Protein AF-A0A535CD14-F1 (afdb_monomer_lite)

Secondary structure (DSSP, 8-state):
-HHHHHHHHHHHHHHHHHHTTT-HHHHHHHHHHHHHHHHHHHHHH-HHHHHHHHHHHHHHHHHHTT--TT-----HHHHHHHHHHHHHHHHHHHHTT---SHHHHHHHHHHHHHHHHHHHHHHHTTS--HHHHIIIIIHIIIIIHHHHHHHHHHHHHHHHT-

Structure (mmCIF, N/CA/C/O backbone):
data_AF-A0A535CD14-F1
#
_entry.id   AF-A0A535CD14-F1
#
loop_
_atom_site.group_PDB
_atom_site.id
_atom_site.type_symbol
_atom_site.label_atom_id
_atom_site.label_alt_id
_atom_site.label_comp_id
_atom_site.label_asym_id
_atom_site.label_entity_id
_atom_site.label_seq_id
_atom_site.pdbx_PDB_ins_code
_atom_site.Cartn_x
_atom_site.Cartn_y
_atom_site.Cartn_z
_atom_site.occupancy
_atom_site.B_iso_or_equiv
_atom_site.auth_seq_id
_atom_site.auth_comp_id
_atom_site.auth_asym_id
_atom_site.auth_atom_id
_atom_site.pdbx_PDB_model_num
ATOM 1 N N . MET A 1 1 ? -12.399 -12.336 -5.038 1.00 74.44 1 MET A N 1
ATOM 2 C CA . MET A 1 1 ? -12.854 -11.120 -5.757 1.00 74.44 1 MET A CA 1
ATOM 3 C C . MET A 1 1 ? -12.168 -9.848 -5.268 1.00 74.44 1 MET A C 1
ATOM 5 O O . MET A 1 1 ? -11.615 -9.152 -6.104 1.00 74.44 1 MET A O 1
ATOM 9 N N . ALA A 1 2 ? -12.129 -9.561 -3.958 1.00 82.19 2 ALA A N 1
ATOM 10 C CA . ALA A 1 2 ? -11.510 -8.330 -3.435 1.00 82.19 2 ALA A CA 1
ATOM 11 C C . ALA A 1 2 ? -10.044 -8.118 -3.873 1.00 82.19 2 ALA A C 1
ATOM 13 O O . ALA A 1 2 ? -9.684 -7.017 -4.266 1.00 82.19 2 ALA A O 1
ATOM 14 N N . MET A 1 3 ? -9.234 -9.183 -3.896 1.00 90.62 3 MET A N 1
ATOM 15 C CA . MET A 1 3 ? -7.847 -9.149 -4.391 1.00 90.62 3 MET A CA 1
ATOM 16 C C . MET A 1 3 ? -7.736 -8.715 -5.862 1.00 90.62 3 MET A C 1
ATOM 18 O O . MET A 1 3 ? -6.882 -7.906 -6.201 1.00 90.62 3 MET A O 1
ATOM 22 N N . VAL A 1 4 ? -8.619 -9.220 -6.731 1.00 92.62 4 VAL A N 1
ATOM 23 C CA . VAL A 1 4 ? -8.616 -8.901 -8.170 1.00 92.62 4 VAL A CA 1
ATOM 24 C C . VAL A 1 4 ? -9.053 -7.458 -8.400 1.00 92.62 4 VAL A C 1
ATOM 26 O O . VAL A 1 4 ? -8.400 -6.733 -9.138 1.00 92.62 4 VAL A O 1
ATOM 29 N N . ILE A 1 5 ? -10.120 -7.022 -7.723 1.00 93.25 5 ILE A N 1
ATOM 30 C CA . ILE A 1 5 ? -10.591 -5.631 -7.785 1.00 93.25 5 ILE A CA 1
ATOM 31 C C . ILE A 1 5 ? -9.493 -4.682 -7.294 1.00 93.25 5 ILE A C 1
ATOM 33 O O . ILE A 1 5 ? -9.242 -3.660 -7.923 1.00 93.25 5 ILE A O 1
ATOM 37 N N . GLY A 1 6 ? -8.815 -5.045 -6.203 1.00 92.00 6 GLY A N 1
ATOM 38 C CA . GLY A 1 6 ? -7.702 -4.281 -5.656 1.00 92.00 6 GLY A CA 1
ATOM 39 C C . GLY A 1 6 ? -6.542 -4.135 -6.628 1.00 92.00 6 GLY A C 1
ATOM 40 O O . GLY A 1 6 ? -6.114 -3.016 -6.896 1.00 92.00 6 GLY A O 1
ATOM 41 N N . ALA A 1 7 ? -6.079 -5.251 -7.194 1.00 94.62 7 ALA A N 1
ATOM 42 C CA . ALA A 1 7 ? -5.004 -5.255 -8.179 1.00 94.62 7 ALA A CA 1
ATOM 43 C C . ALA A 1 7 ? -5.368 -4.437 -9.427 1.00 94.62 7 ALA A C 1
ATOM 45 O O . ALA A 1 7 ? -4.552 -3.645 -9.884 1.00 94.62 7 ALA A O 1
ATOM 46 N N . LEU A 1 8 ? -6.598 -4.566 -9.939 1.00 95.62 8 LEU A N 1
ATOM 47 C CA . LEU A 1 8 ? -7.069 -3.796 -11.095 1.00 95.62 8 LEU A CA 1
ATOM 48 C C . LEU A 1 8 ? -7.157 -2.297 -10.801 1.00 95.62 8 LEU A C 1
ATOM 50 O O . LEU A 1 8 ? -6.727 -1.494 -11.623 1.00 95.62 8 LEU A O 1
ATOM 54 N N . LEU A 1 9 ? -7.692 -1.910 -9.639 1.00 95.75 9 LEU A N 1
ATOM 55 C CA . LEU A 1 9 ? -7.800 -0.502 -9.254 1.00 95.75 9 LEU A CA 1
ATOM 56 C C . LEU A 1 9 ? -6.416 0.120 -9.053 1.00 95.75 9 LEU A C 1
ATOM 58 O O . LEU A 1 9 ? -6.151 1.205 -9.566 1.00 95.75 9 LEU A O 1
ATOM 62 N N . PHE A 1 10 ? -5.529 -0.585 -8.350 1.00 96.06 10 PHE A N 1
ATOM 63 C CA . PHE A 1 10 ? -4.140 -0.177 -8.190 1.00 96.06 10 PHE A CA 1
ATOM 64 C C . PHE A 1 10 ? -3.453 -0.022 -9.552 1.00 96.06 10 PHE A C 1
ATOM 66 O O . PHE A 1 10 ? -2.867 1.024 -9.819 1.00 96.06 10 PHE A O 1
ATOM 73 N N . ALA A 1 11 ? -3.580 -1.018 -10.433 1.00 95.00 11 ALA A N 1
ATOM 74 C CA . ALA A 1 11 ? -2.971 -0.999 -11.757 1.00 95.00 11 ALA A CA 1
ATOM 75 C C . ALA A 1 11 ? -3.496 0.154 -12.614 1.00 95.00 11 ALA A C 1
ATOM 77 O O . ALA A 1 11 ? -2.709 0.854 -13.238 1.00 95.00 11 ALA A O 1
ATOM 78 N N . ALA A 1 12 ? -4.809 0.395 -12.617 1.00 94.56 12 ALA A N 1
ATOM 79 C CA . ALA A 1 12 ? -5.415 1.484 -13.376 1.00 94.56 12 ALA A CA 1
ATOM 80 C C . ALA A 1 12 ? -4.903 2.854 -12.907 1.00 94.56 12 ALA A C 1
ATOM 82 O O . ALA A 1 12 ? -4.510 3.680 -13.728 1.00 94.56 12 ALA A O 1
ATOM 83 N N . LEU A 1 13 ? -4.860 3.081 -11.590 1.00 95.00 13 LEU A N 1
ATOM 84 C CA . LEU A 1 13 ? -4.357 4.331 -11.014 1.00 95.00 13 LEU A CA 1
ATOM 85 C C . LEU A 1 13 ? -2.864 4.518 -11.280 1.00 95.00 13 LEU A C 1
ATOM 87 O O . LEU A 1 13 ? -2.434 5.616 -11.619 1.00 95.00 13 LEU A O 1
ATOM 91 N N . PHE A 1 14 ? -2.081 3.448 -11.178 1.00 93.69 14 PHE A N 1
ATOM 92 C CA . PHE A 1 14 ? -0.652 3.507 -11.444 1.00 93.69 14 PHE A CA 1
ATOM 93 C C . PHE A 1 14 ? -0.365 3.704 -12.937 1.00 93.69 14 PHE A C 1
ATOM 95 O O . PHE A 1 14 ? 0.508 4.486 -13.297 1.00 93.69 14 PHE A O 1
ATOM 102 N N . PHE A 1 15 ? -1.127 3.068 -13.826 1.00 92.25 15 PHE A N 1
ATOM 103 C CA . PHE A 1 15 ? -0.996 3.220 -15.275 1.00 92.25 15 PHE A CA 1
ATOM 104 C C . PHE A 1 15 ? -1.201 4.671 -15.732 1.00 92.25 15 PHE A C 1
ATOM 106 O O . PHE A 1 15 ? -0.475 5.145 -16.609 1.00 92.25 15 PHE A O 1
ATOM 113 N N . LEU A 1 16 ? -2.121 5.405 -15.090 1.00 91.94 16 LEU A N 1
ATOM 114 C CA . LEU A 1 16 ? -2.320 6.836 -15.343 1.00 91.94 16 LEU A CA 1
ATOM 115 C C . LEU A 1 16 ? -1.036 7.654 -15.141 1.00 91.94 16 LEU A C 1
ATOM 117 O O . LEU A 1 16 ? -0.842 8.635 -15.856 1.00 91.94 16 LEU A O 1
ATOM 121 N N . SER A 1 17 ? -0.132 7.237 -14.247 1.00 90.50 17 SER A N 1
ATOM 122 C CA . SER A 1 17 ? 1.151 7.929 -14.062 1.00 90.50 17 SER A CA 1
ATOM 123 C C . SER A 1 17 ? 1.976 7.948 -15.347 1.00 90.50 17 SER A C 1
ATOM 125 O O . SER A 1 17 ? 2.473 9.002 -15.733 1.00 90.50 17 SER A O 1
ATOM 127 N N . GLY A 1 18 ? 2.016 6.832 -16.082 1.00 86.62 18 GLY A N 1
ATOM 128 C CA . GLY A 1 18 ? 2.703 6.743 -17.370 1.00 86.62 18 GLY A CA 1
ATOM 129 C C . GLY A 1 18 ? 2.077 7.639 -18.440 1.00 86.62 18 GLY A C 1
ATOM 130 O O . GLY A 1 18 ? 2.800 8.257 -19.218 1.00 86.62 18 GLY A O 1
ATOM 131 N N . ILE A 1 19 ? 0.745 7.778 -18.445 1.00 88.25 19 ILE A N 1
ATOM 132 C CA . ILE A 1 19 ? 0.035 8.700 -19.352 1.00 88.25 19 ILE A CA 1
ATOM 133 C C . ILE A 1 19 ? 0.389 10.157 -19.028 1.00 88.25 19 ILE A C 1
ATOM 135 O O . ILE A 1 19 ? 0.574 10.976 -19.927 1.00 88.25 19 ILE A O 1
ATOM 139 N N . PHE A 1 20 ? 0.505 10.487 -17.743 1.00 89.19 20 PHE A N 1
ATOM 140 C CA . PHE A 1 20 ? 0.789 11.837 -17.267 1.00 89.19 20 PHE A CA 1
ATOM 141 C C . PHE A 1 20 ? 2.278 12.195 -17.228 1.00 89.19 20 PHE A C 1
ATOM 143 O O . PHE A 1 20 ? 2.616 13.203 -16.617 1.00 89.19 20 PHE A O 1
ATOM 150 N N . GLY A 1 21 ? 3.171 11.436 -17.872 1.00 77.06 21 GLY A N 1
ATOM 151 C CA . GLY A 1 21 ? 4.627 11.594 -17.734 1.00 77.06 21 GLY A CA 1
ATOM 152 C C . GLY A 1 21 ? 5.184 13.015 -17.941 1.00 77.06 21 GLY A C 1
ATOM 153 O O . GLY A 1 21 ? 6.225 13.344 -17.382 1.00 77.06 21 GLY A O 1
ATOM 154 N N . SER A 1 22 ? 4.492 13.889 -18.683 1.00 82.81 22 SER A N 1
ATOM 155 C CA . SER A 1 22 ? 4.872 15.301 -18.872 1.00 82.81 22 SER A CA 1
ATOM 156 C C . SER A 1 22 ? 4.314 16.271 -17.817 1.00 82.81 22 SER A C 1
ATOM 158 O O . SER A 1 22 ? 4.801 17.394 -17.696 1.00 82.81 22 SER A O 1
ATOM 160 N N . ASN A 1 23 ? 3.305 15.867 -17.041 1.00 91.38 23 ASN A N 1
ATOM 161 C CA . ASN A 1 23 ? 2.671 16.671 -16.001 1.00 91.38 23 ASN A CA 1
ATOM 162 C C . ASN A 1 23 ? 2.996 16.099 -14.616 1.00 91.38 23 ASN A C 1
ATOM 164 O O . ASN A 1 23 ? 2.344 15.173 -14.134 1.00 91.38 23 ASN A O 1
ATOM 168 N N . TYR A 1 24 ? 3.985 16.701 -13.955 1.00 85.88 24 TYR A N 1
ATOM 169 C CA . TYR A 1 24 ? 4.493 16.237 -12.663 1.00 85.88 24 TYR A CA 1
ATOM 170 C C . TYR A 1 24 ? 3.404 16.086 -11.587 1.00 85.88 24 TYR A C 1
ATOM 172 O O . TYR A 1 24 ? 3.401 15.104 -10.844 1.00 85.88 24 TYR A O 1
ATOM 180 N N . ILE A 1 25 ? 2.447 17.018 -11.515 1.00 88.31 25 ILE A N 1
ATOM 181 C CA . ILE A 1 25 ? 1.381 16.981 -10.502 1.00 88.31 25 ILE A CA 1
ATOM 182 C C . ILE A 1 25 ? 0.444 15.799 -10.762 1.00 88.31 25 ILE A C 1
ATOM 184 O O . ILE A 1 25 ? 0.149 15.031 -9.846 1.00 88.31 25 ILE A O 1
ATOM 188 N N . ALA A 1 26 ? -0.009 15.620 -12.003 1.00 89.25 26 ALA A N 1
ATOM 189 C CA . ALA A 1 26 ? -0.904 14.519 -12.351 1.00 89.25 26 ALA A CA 1
ATOM 190 C C . ALA A 1 26 ? -0.204 13.154 -12.212 1.00 89.25 26 ALA A C 1
ATOM 192 O O . ALA A 1 26 ? -0.779 12.221 -11.644 1.00 89.25 26 ALA A O 1
ATOM 193 N N . HIS A 1 27 ? 1.064 13.066 -12.628 1.00 88.62 27 HIS A N 1
ATOM 194 C CA . HIS A 1 27 ? 1.909 11.886 -12.450 1.00 88.62 27 HIS A CA 1
ATOM 195 C C . HIS A 1 27 ? 2.015 11.497 -10.970 1.00 88.62 27 HIS A C 1
ATOM 197 O O . HIS A 1 27 ? 1.615 10.400 -10.579 1.00 88.62 27 HIS A O 1
ATOM 203 N N . THR A 1 28 ? 2.475 12.411 -10.116 1.00 88.75 28 THR A N 1
ATOM 204 C CA . THR A 1 28 ? 2.676 12.124 -8.687 1.00 88.75 28 THR A CA 1
ATOM 205 C C . THR A 1 28 ? 1.372 11.817 -7.953 1.00 88.75 28 THR A C 1
ATOM 207 O O . THR A 1 28 ? 1.328 10.895 -7.137 1.00 88.75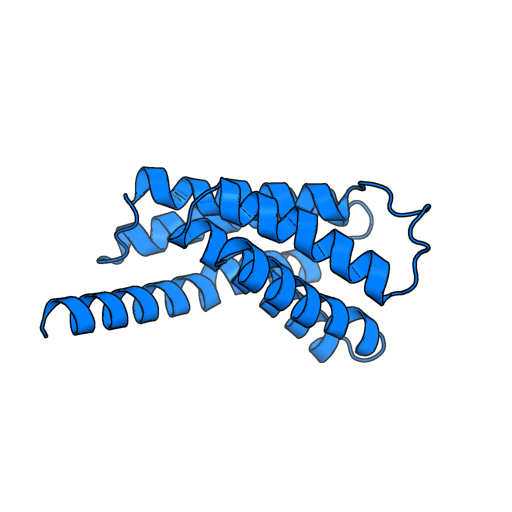 28 THR A O 1
ATOM 210 N N . THR A 1 29 ? 0.287 12.521 -8.286 1.00 90.69 29 THR A N 1
ATOM 211 C CA . THR A 1 29 ? -1.039 12.290 -7.691 1.00 90.69 29 THR A CA 1
ATOM 212 C C . THR A 1 29 ? -1.574 10.900 -8.029 1.00 90.69 29 THR A C 1
ATOM 214 O O . THR A 1 29 ? -2.116 10.222 -7.158 1.00 90.69 29 THR A O 1
ATOM 217 N N . SER A 1 30 ? -1.400 10.440 -9.270 1.00 92.12 30 SER A N 1
ATOM 218 C CA . SER A 1 30 ? -1.855 9.108 -9.687 1.00 92.12 30 SER A CA 1
ATOM 219 C C . SER A 1 30 ? -1.112 7.972 -8.967 1.00 92.12 30 SER A C 1
ATOM 221 O O . SER A 1 30 ? -1.750 7.033 -8.487 1.00 92.12 30 SER A O 1
ATOM 223 N N . ILE A 1 31 ? 0.205 8.108 -8.759 1.00 91.69 31 ILE A N 1
ATOM 224 C CA . ILE A 1 31 ? 0.995 7.160 -7.955 1.00 91.69 31 ILE A CA 1
ATOM 225 C C . ILE A 1 31 ? 0.541 7.188 -6.495 1.00 91.69 31 ILE A C 1
ATOM 227 O O . ILE A 1 31 ? 0.308 6.135 -5.909 1.00 91.69 31 ILE A O 1
ATOM 231 N N . ALA A 1 32 ? 0.345 8.372 -5.908 1.00 92.12 32 ALA A N 1
ATOM 232 C CA . ALA A 1 32 ? -0.142 8.495 -4.534 1.00 92.12 32 ALA A CA 1
ATOM 233 C C . ALA A 1 32 ? -1.521 7.830 -4.344 1.00 92.12 32 ALA A C 1
ATOM 235 O O . ALA A 1 32 ? -1.751 7.170 -3.327 1.00 92.12 32 ALA A O 1
ATOM 236 N N . LEU A 1 33 ? -2.414 7.950 -5.337 1.00 93.81 33 LEU A N 1
ATOM 237 C CA . LEU A 1 33 ? -3.721 7.283 -5.375 1.00 93.81 33 LEU A CA 1
ATOM 238 C C . LEU A 1 33 ? -3.604 5.751 -5.501 1.00 93.81 33 LEU A C 1
ATOM 240 O O . LEU A 1 33 ? -4.355 5.005 -4.861 1.00 93.81 33 LEU A O 1
ATOM 244 N N . ALA A 1 34 ? -2.643 5.259 -6.282 1.00 95.06 34 ALA A N 1
ATOM 245 C CA . ALA A 1 34 ? -2.337 3.832 -6.333 1.00 95.06 34 ALA A CA 1
ATOM 246 C C . ALA A 1 34 ? -1.810 3.340 -4.971 1.00 95.06 34 ALA A C 1
ATOM 248 O O . ALA A 1 34 ? -2.355 2.392 -4.403 1.00 95.06 34 ALA A O 1
ATOM 249 N N . CYS A 1 35 ? -0.833 4.039 -4.383 1.00 94.31 35 CYS A N 1
ATOM 250 C CA . CYS A 1 35 ? -0.279 3.723 -3.066 1.00 94.31 35 CYS A CA 1
ATOM 251 C C . CYS A 1 35 ? -1.364 3.653 -1.989 1.00 94.31 35 CYS A C 1
ATOM 253 O O . CYS A 1 35 ? -1.425 2.678 -1.247 1.00 94.31 35 CYS A O 1
ATOM 255 N N . ILE A 1 36 ? -2.265 4.637 -1.904 1.00 95.88 36 ILE A N 1
ATOM 256 C CA . ILE A 1 36 ? -3.327 4.590 -0.889 1.00 95.88 36 ILE A CA 1
ATOM 257 C C . ILE A 1 36 ? -4.255 3.387 -1.081 1.00 95.88 36 ILE A C 1
ATOM 259 O O . ILE A 1 36 ? -4.648 2.767 -0.095 1.00 95.88 36 ILE A O 1
ATOM 263 N N . THR A 1 37 ? -4.565 3.014 -2.323 1.00 94.81 37 THR A N 1
ATOM 264 C CA . THR A 1 37 ? -5.387 1.831 -2.615 1.00 94.81 37 THR A CA 1
ATOM 265 C C . THR A 1 37 ? -4.729 0.568 -2.064 1.00 94.81 37 THR A C 1
ATOM 267 O O . THR A 1 37 ? -5.361 -0.204 -1.342 1.00 94.81 37 THR A O 1
ATOM 270 N N . LEU A 1 38 ? -3.436 0.398 -2.340 1.00 95.75 38 LEU A N 1
ATOM 271 C CA . LEU A 1 38 ? -2.618 -0.699 -1.829 1.00 95.75 38 LEU A CA 1
ATOM 272 C C . LEU A 1 38 ? -2.611 -0.746 -0.292 1.00 95.75 38 LEU A C 1
ATOM 274 O O . LEU A 1 38 ? -2.887 -1.792 0.298 1.00 95.75 38 LEU A O 1
ATOM 278 N N . LEU A 1 39 ? -2.322 0.384 0.359 1.00 96.50 39 LEU A N 1
ATOM 279 C CA . LEU A 1 39 ? -2.221 0.474 1.819 1.00 96.50 39 LEU A CA 1
ATOM 280 C C . LEU A 1 39 ? -3.571 0.238 2.497 1.00 96.50 39 LEU A C 1
ATOM 282 O O . LEU A 1 39 ? -3.656 -0.485 3.489 1.00 96.50 39 LEU A O 1
ATOM 286 N N . PHE A 1 40 ? -4.643 0.813 1.956 1.00 96.38 40 PHE A N 1
ATOM 287 C CA . PHE A 1 40 ? -5.990 0.644 2.488 1.00 96.38 40 PHE A CA 1
ATOM 288 C C . PHE A 1 40 ? -6.459 -0.811 2.380 1.00 96.38 40 PHE A C 1
ATOM 290 O O . PHE A 1 40 ? -6.958 -1.379 3.349 1.00 96.38 40 PHE A O 1
ATOM 297 N N . LEU A 1 41 ? -6.253 -1.456 1.231 1.00 95.50 41 LEU A N 1
ATOM 298 C CA . LEU A 1 41 ? -6.639 -2.857 1.061 1.00 95.50 41 LEU A CA 1
ATOM 299 C C . LEU A 1 41 ? -5.791 -3.792 1.918 1.00 95.50 41 LEU A C 1
ATOM 301 O O . LEU A 1 41 ? -6.341 -4.707 2.527 1.00 95.50 41 LEU A O 1
ATOM 305 N N . GLY A 1 42 ? -4.484 -3.540 2.020 1.00 95.56 42 GLY A N 1
ATOM 306 C CA . GLY A 1 42 ? -3.616 -4.265 2.942 1.00 95.56 42 GLY A CA 1
ATOM 307 C C . GLY A 1 42 ? -4.113 -4.141 4.380 1.00 95.56 42 GLY A C 1
ATOM 308 O O . GLY A 1 42 ? -4.368 -5.146 5.037 1.00 95.56 42 GLY A O 1
ATOM 309 N N . THR A 1 43 ? -4.316 -2.915 4.865 1.00 96.19 43 THR A N 1
ATOM 310 C CA . THR A 1 43 ? -4.758 -2.661 6.247 1.00 96.19 43 THR A CA 1
ATOM 311 C C . THR A 1 43 ? -6.123 -3.279 6.555 1.00 96.19 43 THR A C 1
ATOM 313 O O . THR A 1 43 ? -6.274 -3.896 7.603 1.00 96.19 43 THR A O 1
ATOM 316 N N . VAL A 1 44 ? -7.105 -3.177 5.658 1.00 95.12 44 VAL A N 1
ATOM 317 C CA . VAL A 1 44 ? -8.481 -3.636 5.927 1.00 95.12 44 VAL A CA 1
ATOM 318 C C . VAL A 1 44 ? -8.688 -5.129 5.664 1.00 95.12 44 VAL A C 1
ATOM 320 O O . VAL A 1 44 ? -9.496 -5.756 6.349 1.00 95.12 44 VAL A O 1
ATOM 323 N N . LEU A 1 45 ? -7.997 -5.708 4.680 1.00 94.56 45 LEU A N 1
ATOM 324 C CA . LEU A 1 45 ? -8.229 -7.089 4.230 1.00 94.56 45 LEU A CA 1
ATOM 325 C C . LEU A 1 45 ? -7.066 -8.040 4.545 1.00 94.56 45 LEU A C 1
ATOM 327 O O . LEU A 1 45 ? -7.208 -9.252 4.389 1.00 94.56 45 LEU A O 1
ATOM 331 N N . GLY A 1 46 ? -5.939 -7.511 5.018 1.00 95.19 46 GLY A N 1
ATOM 332 C CA . GLY A 1 46 ? -4.820 -8.271 5.558 1.00 95.19 46 GLY A CA 1
ATOM 333 C C . GLY A 1 46 ? -3.554 -8.241 4.693 1.00 95.19 46 GLY A C 1
ATOM 334 O O . GLY A 1 46 ? -3.568 -7.812 3.533 1.00 95.19 46 GLY A O 1
ATOM 335 N N . PRO A 1 47 ? -2.436 -8.747 5.245 1.00 96.56 47 PRO A N 1
ATOM 336 C CA . PRO A 1 47 ? -1.105 -8.617 4.648 1.00 96.56 47 PRO A CA 1
ATOM 337 C C . PRO A 1 47 ? -0.999 -9.292 3.276 1.00 96.56 47 PRO A C 1
ATOM 339 O O . PRO A 1 47 ? -0.418 -8.732 2.351 1.00 96.56 47 PRO A O 1
ATOM 342 N N . TRP A 1 48 ? -1.633 -10.453 3.096 1.00 95.94 48 TRP A N 1
ATOM 343 C CA . TRP A 1 48 ? -1.630 -11.173 1.820 1.00 95.94 48 TRP A CA 1
ATOM 344 C C . TRP A 1 48 ? -2.392 -10.442 0.714 1.00 95.94 48 TRP A C 1
ATOM 346 O O . TRP A 1 48 ? -2.004 -10.519 -0.449 1.00 95.94 48 TRP A O 1
ATOM 356 N N . VAL A 1 49 ? -3.452 -9.706 1.064 1.00 96.19 49 VAL A N 1
ATOM 357 C CA . VAL A 1 49 ? -4.198 -8.895 0.093 1.00 96.19 49 VAL A CA 1
ATOM 358 C C . VAL A 1 49 ? -3.361 -7.699 -0.345 1.00 96.19 49 VAL A C 1
ATOM 360 O O . VAL A 1 49 ? -3.308 -7.411 -1.539 1.00 96.19 49 VAL A O 1
ATOM 363 N N . GLY A 1 50 ? -2.667 -7.047 0.592 1.00 96.00 50 GLY A N 1
ATOM 364 C CA . GLY A 1 50 ? -1.716 -5.982 0.278 1.00 96.00 50 GLY A CA 1
ATOM 365 C C . GLY A 1 50 ? -0.585 -6.472 -0.629 1.00 96.00 50 GLY A C 1
ATOM 366 O O . GLY A 1 50 ? -0.346 -5.881 -1.678 1.00 96.00 50 GLY A O 1
ATOM 367 N N . LEU A 1 51 ? 0.041 -7.602 -0.286 1.00 95.94 51 LEU A N 1
ATOM 368 C CA . LEU A 1 51 ? 1.092 -8.227 -1.097 1.00 95.94 51 LEU A CA 1
ATOM 369 C C . LEU A 1 51 ? 0.605 -8.533 -2.516 1.00 95.94 51 LEU A C 1
ATOM 371 O O . LEU A 1 51 ? 1.228 -8.110 -3.487 1.00 95.94 51 LEU A O 1
ATOM 375 N N . PHE A 1 52 ? -0.528 -9.230 -2.637 1.00 96.00 52 PHE A N 1
ATOM 376 C CA . PHE A 1 52 ? -1.101 -9.592 -3.932 1.00 96.00 52 PHE A CA 1
ATOM 377 C C . PHE A 1 52 ? -1.420 -8.355 -4.773 1.00 96.00 52 PHE A C 1
ATOM 379 O O . PHE A 1 52 ? -1.110 -8.325 -5.959 1.00 96.00 52 PHE A O 1
ATOM 386 N N . THR A 1 53 ? -2.012 -7.328 -4.158 1.00 96.00 53 THR A N 1
ATOM 387 C CA . THR A 1 53 ? -2.371 -6.079 -4.843 1.00 96.00 53 THR A CA 1
ATOM 388 C C . THR A 1 53 ? -1.135 -5.385 -5.410 1.00 96.00 53 THR A C 1
ATOM 390 O O . THR A 1 53 ? -1.174 -4.946 -6.555 1.00 96.00 53 THR A O 1
ATOM 393 N N . GLY A 1 54 ? -0.035 -5.336 -4.650 1.00 92.94 54 GLY A N 1
ATOM 394 C CA . GLY A 1 54 ? 1.222 -4.735 -5.101 1.00 92.94 54 GLY A CA 1
ATOM 395 C C . GLY A 1 54 ? 1.878 -5.521 -6.235 1.00 92.94 54 GLY A C 1
ATOM 396 O O . GLY A 1 54 ? 2.200 -4.943 -7.268 1.00 92.94 54 GLY A O 1
ATOM 397 N N . VAL A 1 55 ? 2.012 -6.843 -6.079 1.00 93.81 55 VAL A N 1
ATOM 398 C CA . VAL A 1 55 ? 2.617 -7.707 -7.107 1.00 93.81 55 VAL A CA 1
ATOM 399 C C . VAL A 1 55 ? 1.780 -7.697 -8.380 1.00 93.81 55 VAL A C 1
ATOM 401 O O . VAL A 1 55 ? 2.235 -7.265 -9.433 1.00 93.81 55 VAL A O 1
ATOM 404 N N . VAL A 1 56 ? 0.539 -8.173 -8.293 1.00 93.81 56 VAL A N 1
ATOM 405 C CA . VAL A 1 56 ? -0.302 -8.394 -9.474 1.00 93.81 56 VAL A CA 1
ATOM 406 C C . VAL A 1 56 ? -0.678 -7.071 -10.121 1.00 93.81 56 VAL A C 1
ATOM 408 O O . VAL A 1 56 ? -0.729 -6.985 -11.343 1.00 93.81 56 VAL A O 1
ATOM 411 N N . GLY A 1 57 ? -0.884 -6.027 -9.320 1.00 93.75 57 GLY A N 1
ATOM 412 C CA . GLY A 1 57 ? -1.160 -4.694 -9.826 1.00 93.75 57 GLY A CA 1
ATOM 413 C C . GLY A 1 57 ? -0.039 -4.153 -10.718 1.00 93.75 57 GLY A C 1
ATOM 414 O O . GLY A 1 57 ? -0.319 -3.693 -11.821 1.00 93.75 57 GLY A O 1
ATOM 415 N N . ILE A 1 58 ? 1.224 -4.264 -10.299 1.00 91.81 58 ILE A N 1
ATOM 416 C CA . ILE A 1 58 ? 2.360 -3.830 -11.128 1.00 91.81 58 ILE A CA 1
ATOM 417 C C . ILE A 1 58 ? 2.553 -4.722 -12.355 1.00 91.81 58 ILE A C 1
ATOM 419 O O . ILE A 1 58 ? 2.774 -4.198 -13.445 1.00 91.81 58 ILE A O 1
ATOM 423 N N . LEU A 1 59 ? 2.387 -6.042 -12.230 1.00 90.62 59 LEU A N 1
ATOM 424 C CA . LEU A 1 59 ? 2.467 -6.938 -13.390 1.00 90.62 59 LEU A CA 1
ATOM 425 C C . LEU A 1 59 ? 1.429 -6.562 -14.464 1.00 90.62 59 LEU A C 1
ATOM 427 O O . LEU A 1 59 ? 1.744 -6.543 -15.652 1.00 90.62 59 LEU A O 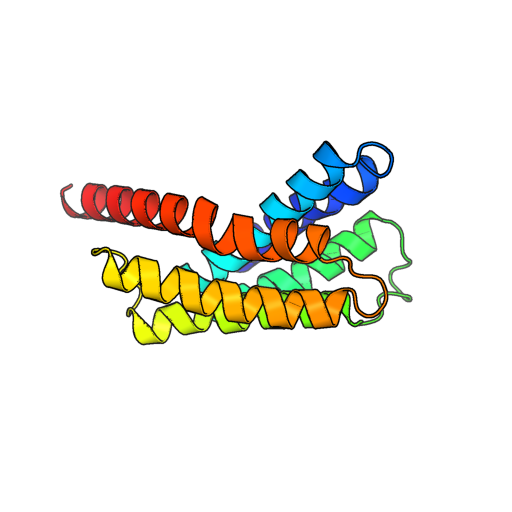1
ATOM 431 N N . ILE A 1 60 ? 0.206 -6.197 -14.054 1.00 91.88 60 ILE A N 1
ATOM 432 C CA . ILE A 1 60 ? -0.830 -5.695 -14.971 1.00 91.88 60 ILE A CA 1
ATOM 433 C C . ILE A 1 60 ? -0.378 -4.392 -15.644 1.00 91.88 60 ILE A C 1
ATOM 435 O O . ILE A 1 60 ? -0.565 -4.243 -16.849 1.00 91.88 60 ILE A O 1
ATOM 439 N N . VAL A 1 61 ? 0.233 -3.459 -14.905 1.00 89.75 61 VAL A N 1
ATOM 440 C CA . VAL A 1 61 ? 0.779 -2.216 -15.485 1.00 89.75 61 VAL A CA 1
ATOM 441 C C . VAL A 1 61 ? 1.831 -2.524 -16.549 1.00 89.75 61 VAL A C 1
ATOM 443 O O . VAL A 1 61 ? 1.763 -1.939 -17.629 1.00 89.75 61 VAL A O 1
ATOM 446 N N . GLY A 1 62 ? 2.759 -3.448 -16.280 1.00 85.69 62 GLY A N 1
ATOM 447 C CA . GLY A 1 62 ? 3.793 -3.849 -17.240 1.00 85.69 62 GLY A CA 1
ATOM 448 C C . GLY A 1 62 ? 3.196 -4.350 -18.557 1.00 85.69 62 GLY A C 1
ATOM 449 O O . GLY A 1 62 ? 3.593 -3.896 -19.630 1.00 85.69 62 GLY A O 1
ATOM 450 N N . ILE A 1 63 ? 2.154 -5.186 -18.467 1.00 85.62 63 ILE A N 1
ATOM 451 C CA . ILE A 1 63 ? 1.397 -5.670 -19.631 1.00 85.62 63 ILE A CA 1
ATOM 452 C C . ILE A 1 63 ? 0.730 -4.503 -20.380 1.00 85.62 63 ILE A C 1
ATOM 454 O O . ILE A 1 63 ? 0.819 -4.423 -21.604 1.00 85.62 63 ILE A O 1
ATOM 458 N N . LEU A 1 64 ? 0.075 -3.579 -19.667 1.00 85.62 64 LEU A N 1
ATOM 459 C CA . LEU A 1 64 ? -0.627 -2.437 -20.273 1.00 85.62 64 LEU A CA 1
ATOM 460 C C . LEU A 1 64 ? 0.318 -1.434 -20.946 1.00 85.62 64 LEU A C 1
ATOM 462 O O . LEU A 1 64 ? -0.060 -0.796 -21.926 1.00 85.62 64 LEU A O 1
ATOM 466 N N . GLN A 1 65 ? 1.541 -1.289 -20.439 1.00 82.75 65 GLN A N 1
ATOM 467 C CA . GLN A 1 65 ? 2.566 -0.409 -21.007 1.00 82.75 65 GLN A CA 1
ATOM 468 C C . GLN A 1 65 ? 3.332 -1.051 -22.171 1.00 82.75 65 GLN A C 1
ATOM 470 O O . GLN A 1 65 ? 4.293 -0.467 -22.668 1.00 82.75 65 GLN A O 1
ATOM 475 N N . ASN A 1 66 ? 2.886 -2.224 -22.635 1.00 70.38 66 ASN A N 1
ATOM 476 C CA . ASN A 1 66 ? 3.480 -2.975 -23.738 1.00 70.38 66 ASN A CA 1
ATOM 477 C C . ASN A 1 66 ? 4.965 -3.310 -23.507 1.00 70.38 66 ASN A C 1
ATOM 479 O O . ASN A 1 66 ? 5.731 -3.468 -24.458 1.00 70.38 66 ASN A O 1
ATOM 483 N N . GLN A 1 67 ? 5.372 -3.431 -22.238 1.00 60.22 67 GLN A N 1
ATOM 484 C CA . GLN A 1 67 ? 6.595 -4.149 -21.904 1.00 60.22 67 GLN A CA 1
ATOM 485 C C . GLN A 1 67 ? 6.268 -5.618 -22.170 1.00 60.22 67 GLN A C 1
ATOM 487 O O . GLN A 1 67 ? 5.295 -6.136 -21.623 1.00 60.22 67 GLN A O 1
ATOM 492 N N . GLY A 1 68 ? 6.950 -6.241 -23.134 1.00 51.53 68 GLY A N 1
ATOM 493 C CA . GLY A 1 68 ? 6.543 -7.536 -23.682 1.00 51.53 68 GLY A CA 1
ATOM 494 C C . GLY A 1 68 ? 6.236 -8.569 -22.591 1.00 51.53 68 GLY A C 1
ATOM 495 O O . GLY A 1 68 ? 6.895 -8.602 -21.560 1.00 51.53 68 GLY A O 1
ATOM 496 N N . ILE A 1 69 ? 5.256 -9.451 -22.826 1.00 50.72 69 ILE A N 1
ATOM 497 C CA . ILE A 1 69 ? 4.796 -10.460 -21.842 1.00 50.72 69 ILE A CA 1
ATOM 498 C C . ILE A 1 69 ? 5.948 -11.373 -21.360 1.00 50.72 69 ILE A C 1
ATOM 500 O O . ILE A 1 69 ? 5.898 -11.919 -20.262 1.00 50.72 69 ILE A O 1
ATOM 504 N N . PHE A 1 70 ? 7.005 -11.512 -22.164 1.00 43.75 70 PHE A N 1
ATOM 505 C CA . PHE A 1 70 ? 8.206 -12.291 -21.848 1.00 43.75 70 PHE A CA 1
ATOM 506 C C . PHE A 1 70 ? 9.335 -11.483 -21.183 1.00 43.75 70 PHE A C 1
ATOM 508 O O . PHE A 1 70 ? 10.287 -12.086 -20.700 1.00 43.75 70 PHE A O 1
ATOM 515 N N . ASP A 1 71 ? 9.203 -10.156 -21.116 1.00 46.19 71 ASP A N 1
ATOM 516 C CA . ASP A 1 71 ? 10.115 -9.220 -20.439 1.00 46.19 71 ASP A CA 1
ATOM 517 C C . ASP A 1 71 ? 9.542 -8.724 -19.100 1.00 46.19 71 ASP A C 1
ATOM 519 O O . ASP A 1 71 ? 10.054 -7.777 -18.502 1.00 46.19 71 ASP A O 1
ATOM 523 N N . ILE A 1 72 ? 8.485 -9.376 -18.598 1.00 52.41 72 ILE A N 1
ATOM 524 C CA . ILE A 1 72 ? 7.949 -9.140 -17.256 1.00 52.41 72 ILE A CA 1
ATOM 525 C C . ILE A 1 72 ? 8.974 -9.656 -16.236 1.00 52.41 72 ILE A C 1
ATOM 527 O O . ILE A 1 72 ? 8.888 -10.776 -15.727 1.00 52.41 72 ILE A O 1
ATOM 531 N N . PHE A 1 73 ? 9.987 -8.846 -15.957 1.00 53.22 73 PHE A N 1
ATOM 532 C CA . PHE A 1 73 ? 10.932 -9.111 -14.889 1.00 53.22 73 PHE A CA 1
ATOM 533 C C . PHE A 1 73 ? 10.273 -8.781 -13.561 1.00 53.22 73 PHE A C 1
ATOM 535 O O . PHE A 1 73 ? 9.867 -7.649 -13.329 1.00 53.22 73 PHE A O 1
ATOM 542 N N . PHE A 1 74 ? 10.221 -9.768 -12.664 1.00 62.38 74 PHE A N 1
ATOM 543 C CA . PHE A 1 74 ? 9.924 -9.512 -11.262 1.00 62.38 74 PHE A CA 1
ATOM 544 C C . PHE A 1 74 ? 11.061 -8.664 -10.690 1.00 62.38 74 PHE A C 1
ATOM 546 O O . PHE A 1 74 ? 12.140 -9.162 -10.359 1.00 62.38 74 PHE A O 1
ATOM 553 N N . GLY A 1 75 ? 10.845 -7.360 -10.683 1.00 75.19 75 GLY A N 1
ATOM 554 C CA . GLY A 1 75 ? 11.857 -6.373 -10.417 1.00 75.19 75 GLY A CA 1
ATOM 555 C C . GLY A 1 75 ? 11.722 -5.774 -9.031 1.00 75.19 75 GLY A C 1
ATOM 556 O O . GLY A 1 75 ? 10.973 -6.208 -8.151 1.00 75.19 75 GLY A O 1
ATOM 557 N N . LYS A 1 76 ? 12.493 -4.708 -8.843 1.00 85.44 76 LYS A N 1
ATOM 558 C CA . LYS A 1 76 ? 12.456 -3.895 -7.631 1.00 85.44 76 LYS A CA 1
ATOM 559 C C . LYS A 1 76 ? 11.076 -3.285 -7.386 1.00 85.44 76 LYS A C 1
ATOM 561 O O . LYS A 1 76 ? 10.699 -3.101 -6.233 1.00 85.44 76 LYS A O 1
ATOM 566 N N . LEU A 1 77 ? 10.339 -2.970 -8.451 1.00 86.94 77 LEU A N 1
ATOM 567 C CA . LEU A 1 77 ? 9.092 -2.219 -8.372 1.00 86.94 77 LEU A CA 1
ATOM 568 C C . LEU A 1 77 ? 7.953 -3.092 -7.824 1.00 86.94 77 LEU A C 1
ATOM 570 O O . LEU A 1 77 ? 7.326 -2.720 -6.833 1.00 86.94 77 LEU A O 1
ATOM 574 N N . GLU A 1 78 ? 7.769 -4.294 -8.373 1.00 90.44 78 GLU A N 1
ATOM 575 C CA . GLU A 1 78 ? 6.847 -5.319 -7.870 1.00 90.44 78 GLU A CA 1
ATOM 576 C C . GLU A 1 78 ? 7.158 -5.647 -6.411 1.00 90.44 78 GLU A C 1
ATOM 578 O O . GLU A 1 78 ? 6.268 -5.618 -5.561 1.00 90.44 78 GLU A O 1
ATOM 583 N N . LEU A 1 79 ? 8.434 -5.916 -6.110 1.00 91.31 79 LEU A N 1
ATOM 584 C CA . LEU A 1 79 ? 8.885 -6.255 -4.763 1.00 91.31 79 LEU A CA 1
ATOM 585 C C . LEU A 1 79 ? 8.630 -5.109 -3.774 1.00 91.31 79 LEU A C 1
ATOM 587 O O . LEU A 1 79 ? 8.151 -5.343 -2.664 1.00 91.31 79 LEU A O 1
ATOM 591 N N . GLY A 1 80 ? 8.915 -3.872 -4.176 1.00 92.56 80 GLY A N 1
ATOM 592 C CA . GLY A 1 80 ? 8.716 -2.689 -3.352 1.00 92.56 80 GLY A CA 1
ATOM 593 C C . GLY A 1 80 ? 7.251 -2.483 -2.975 1.00 92.56 80 GLY A C 1
ATOM 594 O O . GLY A 1 80 ? 6.923 -2.383 -1.790 1.00 92.56 80 GLY A O 1
ATOM 595 N N . PHE A 1 81 ? 6.343 -2.504 -3.953 1.00 94.50 81 PHE A N 1
ATOM 596 C CA . PHE A 1 81 ? 4.908 -2.364 -3.684 1.00 94.50 81 PHE A CA 1
ATOM 597 C C . PHE A 1 81 ? 4.322 -3.577 -2.949 1.00 94.50 81 PHE A C 1
ATOM 599 O O . PHE A 1 81 ? 3.462 -3.413 -2.081 1.00 94.50 81 PHE A O 1
ATOM 606 N N . ALA A 1 82 ? 4.820 -4.787 -3.210 1.00 94.81 82 ALA A N 1
ATOM 607 C CA . ALA A 1 82 ? 4.445 -5.980 -2.456 1.00 94.81 82 ALA A CA 1
ATOM 608 C C . ALA A 1 82 ? 4.776 -5.840 -0.964 1.00 94.81 82 ALA A C 1
ATOM 610 O O . ALA A 1 82 ? 3.918 -6.074 -0.111 1.00 94.81 82 ALA A O 1
ATOM 611 N N . ILE A 1 83 ? 6.003 -5.413 -0.649 1.00 96.12 83 ILE A N 1
ATOM 612 C CA . ILE A 1 83 ? 6.471 -5.203 0.725 1.00 96.12 83 ILE A CA 1
ATOM 613 C C . ILE A 1 83 ? 5.677 -4.083 1.399 1.00 96.12 83 ILE A C 1
ATOM 615 O O . ILE A 1 83 ? 5.238 -4.256 2.538 1.00 96.12 83 ILE A O 1
ATOM 619 N N . ALA A 1 84 ? 5.431 -2.970 0.700 1.00 96.44 84 ALA A N 1
ATOM 620 C CA . ALA A 1 84 ? 4.634 -1.870 1.238 1.00 96.44 84 ALA A CA 1
ATOM 621 C C . ALA A 1 84 ? 3.222 -2.324 1.634 1.00 96.44 84 ALA A C 1
ATOM 623 O O . ALA A 1 84 ? 2.794 -2.098 2.769 1.00 96.44 84 ALA A O 1
ATOM 624 N N . GLY A 1 85 ? 2.521 -3.018 0.731 1.00 96.31 85 GLY A N 1
ATOM 625 C CA . GLY A 1 85 ? 1.182 -3.543 0.992 1.00 96.31 85 GLY A CA 1
ATOM 626 C C . GLY A 1 85 ? 1.160 -4.608 2.090 1.00 96.31 85 GLY A C 1
ATOM 627 O O . GLY A 1 85 ? 0.269 -4.595 2.943 1.00 96.31 85 GLY A O 1
ATOM 628 N N . PHE A 1 86 ? 2.149 -5.505 2.104 1.00 97.38 86 PHE A N 1
ATOM 629 C CA . PHE A 1 86 ? 2.272 -6.551 3.119 1.00 97.38 86 PHE A CA 1
ATOM 630 C C . PHE A 1 86 ? 2.457 -5.963 4.520 1.00 97.38 86 PHE A C 1
ATOM 632 O O . PHE A 1 86 ? 1.696 -6.293 5.431 1.00 97.38 86 PHE A O 1
ATOM 639 N N . ILE A 1 87 ? 3.425 -5.055 4.688 1.00 97.50 87 ILE A N 1
ATOM 640 C CA . ILE A 1 87 ? 3.712 -4.416 5.978 1.00 97.50 87 ILE A CA 1
ATOM 641 C C . ILE A 1 87 ? 2.505 -3.602 6.440 1.00 97.50 87 ILE A C 1
ATOM 643 O O . ILE A 1 87 ? 2.084 -3.749 7.585 1.00 97.50 87 ILE A O 1
ATOM 647 N N . ALA A 1 88 ? 1.888 -2.812 5.557 1.00 96.56 88 ALA A N 1
ATOM 648 C CA . ALA A 1 88 ? 0.668 -2.084 5.894 1.00 96.56 88 ALA A CA 1
ATOM 649 C C . ALA A 1 88 ? -0.433 -3.031 6.399 1.00 96.56 88 ALA A C 1
ATOM 651 O O . ALA A 1 88 ? -1.080 -2.754 7.412 1.00 96.56 88 ALA A O 1
ATOM 652 N N . GLY A 1 89 ? -0.598 -4.197 5.767 1.00 95.69 89 GLY A N 1
ATOM 653 C CA . GLY A 1 89 ? -1.591 -5.185 6.177 1.00 95.69 89 GLY A CA 1
ATOM 654 C C . GLY A 1 89 ? -1.305 -5.932 7.475 1.00 95.69 89 GLY A C 1
ATOM 655 O O . GLY A 1 89 ? -2.247 -6.430 8.092 1.00 95.69 89 GLY A O 1
ATOM 656 N N . MET A 1 90 ? -0.069 -5.921 7.982 1.00 96.12 90 MET A N 1
ATOM 657 C CA . MET A 1 90 ? 0.233 -6.409 9.338 1.00 96.12 90 MET A CA 1
ATOM 658 C C . MET A 1 90 ? -0.526 -5.627 10.416 1.00 96.12 90 MET A C 1
ATOM 660 O O . MET A 1 90 ? -0.809 -6.165 11.487 1.00 96.12 90 MET A O 1
ATOM 664 N N . THR A 1 91 ? -0.935 -4.390 10.115 1.00 94.31 91 THR A N 1
ATOM 665 C CA . THR A 1 91 ? -1.819 -3.598 10.976 1.00 94.31 91 THR A CA 1
ATOM 666 C C . THR A 1 91 ? -3.075 -4.370 11.362 1.00 94.31 91 THR A C 1
ATOM 668 O O . THR A 1 91 ? -3.495 -4.282 12.512 1.00 94.31 91 THR A O 1
ATOM 671 N N . LEU A 1 92 ? -3.659 -5.144 10.441 1.00 93.31 92 LEU A N 1
ATOM 672 C CA . LEU A 1 92 ? -4.879 -5.904 10.704 1.00 93.31 92 LEU A CA 1
ATOM 673 C C . LEU A 1 92 ? -4.704 -6.878 11.873 1.00 93.31 92 LEU A C 1
ATOM 675 O O . LEU A 1 92 ? -5.624 -7.042 12.670 1.00 93.31 92 LEU A O 1
ATOM 679 N N . LEU A 1 93 ? -3.520 -7.484 12.005 1.00 91.56 93 LEU A N 1
ATOM 680 C CA . LEU A 1 93 ? -3.205 -8.417 13.089 1.00 91.56 93 LEU A CA 1
ATOM 681 C C . LEU A 1 93 ? -3.113 -7.703 14.445 1.00 91.56 93 LEU A C 1
ATOM 683 O O . LEU A 1 93 ? -3.466 -8.275 15.470 1.00 91.56 93 LEU A O 1
ATOM 687 N N . ILE A 1 94 ? -2.686 -6.438 14.448 1.00 90.69 94 ILE A N 1
ATOM 688 C CA . ILE A 1 94 ? -2.521 -5.627 15.661 1.00 90.69 94 ILE A CA 1
ATOM 689 C C . ILE A 1 94 ? -3.844 -4.975 16.072 1.00 90.69 94 ILE A C 1
ATOM 691 O O . ILE A 1 94 ? -4.208 -4.975 17.246 1.00 90.69 94 ILE A O 1
ATOM 695 N N . THR A 1 95 ? -4.589 -4.422 15.115 1.00 91.00 95 THR A N 1
ATOM 696 C CA . THR A 1 95 ? -5.865 -3.737 15.374 1.00 91.00 95 THR A CA 1
ATOM 697 C C . THR A 1 95 ? -7.058 -4.689 15.366 1.00 91.00 95 THR A C 1
ATOM 699 O O . THR A 1 95 ? -8.179 -4.266 15.647 1.00 91.00 95 THR A O 1
ATOM 702 N N . SER A 1 96 ? -6.849 -5.968 15.029 1.00 87.88 96 SER A N 1
ATOM 703 C CA . SER A 1 96 ? -7.916 -6.953 14.792 1.00 87.88 96 SER A CA 1
ATOM 704 C C . SER A 1 96 ? -8.962 -6.459 13.777 1.00 87.88 96 SER A C 1
ATOM 706 O O . SER A 1 96 ? -10.155 -6.731 13.918 1.00 87.88 96 SER A O 1
ATOM 708 N N . GLY A 1 97 ? -8.537 -5.641 12.806 1.00 85.00 97 GLY A N 1
ATOM 709 C CA . GLY A 1 97 ? -9.412 -4.990 11.822 1.00 85.00 97 GLY A CA 1
ATOM 710 C C . GLY A 1 97 ? -10.358 -3.921 12.394 1.00 85.00 97 GLY A C 1
ATOM 711 O O . GLY A 1 97 ? -11.261 -3.459 11.695 1.00 85.00 97 GLY A O 1
ATOM 712 N N . ARG A 1 98 ? -10.189 -3.514 13.661 1.00 87.06 98 ARG A N 1
ATOM 713 C CA . ARG A 1 98 ? -11.050 -2.533 14.336 1.00 87.06 98 ARG A CA 1
ATOM 714 C C . ARG A 1 98 ? -10.402 -1.151 14.335 1.00 87.06 98 ARG A C 1
ATOM 716 O O . ARG A 1 98 ? -9.499 -0.874 15.116 1.00 87.06 98 ARG A O 1
ATOM 723 N N . TYR A 1 99 ? -10.932 -0.247 13.516 1.00 90.25 99 TYR A N 1
ATOM 724 C CA . TYR A 1 99 ? -10.471 1.146 13.401 1.00 90.25 99 TYR A CA 1
ATOM 725 C C . TYR A 1 99 ? -11.413 2.124 14.115 1.00 90.25 99 TYR A C 1
ATOM 727 O O . TYR A 1 99 ? -11.844 3.131 13.561 1.00 90.25 99 TYR A O 1
ATOM 735 N N . ASN A 1 100 ? -11.792 1.792 15.349 1.00 90.50 100 ASN A N 1
ATOM 736 C CA . ASN A 1 100 ? -12.875 2.459 16.077 1.00 90.50 100 ASN A CA 1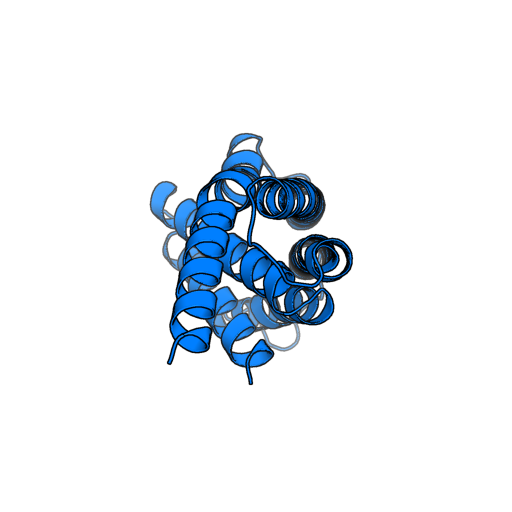
ATOM 737 C C . ASN A 1 100 ? -12.425 3.607 16.995 1.00 90.50 100 ASN A C 1
ATOM 739 O O . ASN A 1 100 ? -13.277 4.261 17.598 1.00 90.50 100 ASN A O 1
ATOM 743 N N . ASN A 1 101 ? -11.118 3.831 17.121 1.00 92.25 101 ASN A N 1
ATOM 744 C CA . ASN A 1 101 ? -10.526 4.865 17.956 1.00 92.25 101 ASN A CA 1
ATOM 745 C C . ASN A 1 101 ? -9.276 5.458 17.284 1.00 92.25 101 ASN A C 1
ATOM 747 O O . ASN A 1 101 ? -8.687 4.857 16.381 1.00 92.25 101 ASN A O 1
ATOM 751 N N . ALA A 1 102 ? -8.860 6.639 17.751 1.00 92.38 102 ALA A N 1
ATOM 752 C CA . ALA A 1 102 ? -7.700 7.346 17.208 1.00 92.38 102 ALA A CA 1
ATOM 753 C C . ALA A 1 102 ? -6.403 6.527 17.320 1.00 92.38 102 ALA A C 1
ATOM 755 O O . ALA A 1 102 ? -5.563 6.591 16.431 1.00 92.38 102 ALA A O 1
ATOM 756 N N . ARG A 1 103 ? -6.258 5.703 18.368 1.00 93.38 103 ARG A N 1
ATOM 757 C CA . ARG A 1 103 ? -5.067 4.869 18.583 1.00 93.38 103 ARG A CA 1
ATOM 758 C C . ARG A 1 103 ? -4.910 3.792 17.509 1.00 93.38 103 ARG A C 1
ATOM 760 O O . ARG A 1 103 ? -3.808 3.599 17.006 1.00 93.38 103 ARG A O 1
ATOM 767 N N . ALA A 1 104 ? -5.985 3.106 17.134 1.00 93.25 104 ALA A N 1
ATOM 768 C CA . ALA A 1 104 ? -5.963 2.089 16.087 1.00 93.25 104 ALA A CA 1
ATOM 769 C C . ALA A 1 104 ? -5.651 2.709 14.718 1.00 93.25 104 ALA A C 1
ATOM 771 O O . ALA A 1 104 ? -4.862 2.156 13.955 1.00 93.25 104 ALA A O 1
ATOM 772 N N . ILE A 1 105 ? -6.213 3.888 14.439 1.00 94.19 105 ILE A N 1
ATOM 773 C CA . ILE A 1 105 ? -5.943 4.635 13.205 1.00 94.19 105 ILE A CA 1
ATOM 774 C C . ILE A 1 105 ? -4.490 5.122 13.171 1.00 94.19 105 ILE A C 1
ATOM 776 O O . ILE A 1 105 ? -3.814 4.949 12.162 1.00 94.19 105 ILE A O 1
ATOM 780 N N . ALA A 1 106 ? -3.981 5.661 14.280 1.00 94.75 106 ALA A N 1
ATOM 781 C CA . ALA A 1 106 ? -2.585 6.076 14.393 1.00 94.75 106 ALA A CA 1
ATOM 782 C C . ALA A 1 106 ? -1.630 4.890 14.205 1.00 94.75 106 ALA A C 1
ATOM 784 O O . ALA A 1 106 ? -0.665 4.996 13.458 1.00 94.75 106 ALA A O 1
ATOM 785 N N . THR A 1 107 ? -1.944 3.734 14.800 1.00 94.88 107 THR A N 1
ATOM 786 C CA . THR A 1 107 ? -1.163 2.498 14.623 1.00 94.88 107 THR A CA 1
ATOM 787 C C . THR A 1 107 ? -1.110 2.090 13.148 1.00 94.88 107 THR A C 1
ATOM 789 O O . THR A 1 107 ? -0.038 1.783 12.631 1.00 94.88 107 THR A O 1
ATOM 792 N N . ALA A 1 108 ? -2.249 2.153 12.450 1.00 95.50 108 ALA A N 1
ATOM 793 C CA . ALA A 1 108 ? -2.330 1.869 11.020 1.00 95.50 108 ALA A CA 1
ATOM 794 C C . ALA A 1 108 ? -1.490 2.826 10.177 1.00 95.50 108 ALA A C 1
ATOM 796 O O . ALA A 1 108 ? -0.760 2.386 9.289 1.00 95.50 108 ALA A O 1
ATOM 797 N N . ALA A 1 109 ? -1.572 4.123 10.475 1.00 95.56 109 ALA A N 1
ATOM 798 C CA . ALA A 1 109 ? -0.801 5.149 9.793 1.00 95.56 109 ALA A CA 1
ATOM 799 C C . ALA A 1 109 ? 0.702 4.921 9.986 1.00 95.56 109 ALA A C 1
ATOM 801 O O . ALA A 1 109 ? 1.436 4.860 9.007 1.00 95.56 109 ALA A O 1
ATOM 802 N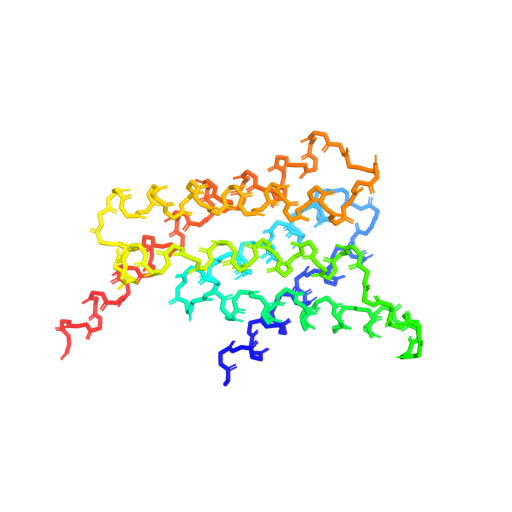 N . THR A 1 110 ? 1.159 4.707 11.224 1.00 95.38 110 THR A N 1
ATOM 803 C CA . THR A 1 110 ? 2.578 4.479 11.533 1.00 95.38 110 THR A CA 1
ATOM 804 C C . THR A 1 110 ? 3.135 3.260 10.803 1.00 95.38 110 THR A C 1
ATOM 806 O O . THR A 1 110 ? 4.173 3.358 10.152 1.00 95.38 110 THR A O 1
ATOM 809 N N . ILE A 1 111 ? 2.440 2.122 10.856 1.00 96.31 111 ILE A N 1
ATOM 810 C CA . ILE A 1 111 ? 2.889 0.897 10.180 1.00 96.31 111 ILE A CA 1
ATOM 811 C C . ILE A 1 111 ? 2.883 1.084 8.659 1.00 96.31 111 ILE A C 1
ATOM 813 O O . ILE A 1 111 ? 3.814 0.654 7.980 1.00 96.31 111 ILE A O 1
ATOM 817 N N . SER A 1 112 ? 1.873 1.769 8.120 1.00 95.56 112 SER A N 1
ATOM 818 C CA . SER A 1 112 ? 1.775 2.027 6.681 1.00 95.56 112 SER A CA 1
ATOM 819 C C . SER A 1 112 ? 2.855 2.982 6.181 1.00 95.56 112 SER A C 1
ATOM 821 O O . SER A 1 112 ? 3.370 2.761 5.089 1.00 95.56 112 SER A O 1
ATOM 823 N N . ILE A 1 113 ? 3.268 3.979 6.975 1.00 95.25 113 ILE A N 1
ATOM 824 C CA . ILE A 1 113 ? 4.429 4.827 6.655 1.00 95.25 113 ILE A CA 1
ATOM 825 C C . ILE A 1 113 ? 5.690 3.973 6.573 1.00 95.25 113 ILE A C 1
ATOM 827 O O . ILE A 1 113 ? 6.429 4.096 5.604 1.00 95.25 113 ILE A O 1
ATOM 831 N N . ILE A 1 114 ? 5.929 3.107 7.565 1.00 95.12 114 ILE A N 1
ATOM 832 C CA . ILE A 1 114 ? 7.111 2.232 7.597 1.00 95.12 114 ILE A CA 1
ATOM 833 C C . ILE A 1 114 ? 7.120 1.324 6.364 1.00 95.12 114 ILE A C 1
ATOM 835 O O . ILE A 1 114 ? 8.118 1.263 5.649 1.00 95.12 114 ILE A O 1
ATOM 839 N N . GLY A 1 115 ? 5.993 0.666 6.086 1.00 95.06 115 GLY A N 1
ATOM 840 C CA . GLY A 1 115 ? 5.841 -0.204 4.923 1.00 95.06 115 GLY A CA 1
ATOM 841 C C . GLY A 1 115 ? 6.064 0.534 3.610 1.00 95.06 115 GLY A C 1
ATOM 842 O O . GLY A 1 115 ? 6.865 0.095 2.788 1.00 95.06 115 GLY A O 1
ATOM 843 N N . SER A 1 116 ? 5.403 1.679 3.437 1.00 94.12 116 SER A N 1
ATOM 844 C CA . SER A 1 116 ? 5.529 2.507 2.237 1.00 94.12 116 SER A CA 1
ATOM 845 C C . SER A 1 116 ? 6.953 2.998 2.043 1.00 94.12 116 SER A C 1
ATOM 847 O O . SER A 1 116 ? 7.482 2.862 0.950 1.00 94.12 116 SER A O 1
ATOM 849 N N . PHE A 1 117 ? 7.600 3.503 3.094 1.00 94.00 117 PHE A N 1
ATOM 850 C CA . PHE A 1 117 ? 8.964 4.015 3.014 1.00 94.00 117 PHE A CA 1
ATOM 851 C C . PHE A 1 117 ? 9.944 2.925 2.572 1.00 94.00 117 PHE A C 1
ATOM 853 O O . PHE A 1 117 ? 10.705 3.133 1.631 1.00 94.00 117 PHE A O 1
ATOM 860 N N . ILE A 1 118 ? 9.884 1.742 3.195 1.00 93.69 118 ILE A N 1
ATOM 861 C CA . ILE A 1 118 ? 10.726 0.595 2.823 1.00 93.69 118 ILE A CA 1
ATOM 862 C C . ILE A 1 118 ? 10.432 0.160 1.384 1.00 93.69 118 ILE A C 1
ATOM 864 O O . ILE A 1 118 ? 11.353 0.003 0.583 1.00 93.69 118 ILE A O 1
ATOM 868 N N . GLY A 1 119 ? 9.156 -0.016 1.041 1.00 93.50 119 GLY A N 1
ATOM 869 C CA . GLY A 1 119 ? 8.750 -0.494 -0.275 1.00 93.50 119 GLY A CA 1
ATOM 870 C C . GLY A 1 119 ? 9.117 0.465 -1.405 1.00 93.50 119 GLY A C 1
ATOM 871 O O . GLY A 1 119 ? 9.686 0.051 -2.410 1.00 93.50 119 GLY A O 1
ATOM 872 N N . ILE A 1 120 ? 8.865 1.759 -1.224 1.00 91.19 120 ILE A N 1
ATOM 873 C CA . ILE A 1 120 ? 9.174 2.804 -2.208 1.00 91.19 120 ILE A CA 1
ATOM 874 C C . ILE A 1 120 ? 10.683 2.986 -2.356 1.00 91.19 120 ILE A C 1
ATOM 876 O O . ILE A 1 120 ? 11.174 3.139 -3.474 1.00 91.19 120 ILE A O 1
ATOM 880 N N . TYR A 1 121 ? 11.434 2.901 -1.257 1.00 90.19 121 TYR A N 1
ATOM 881 C CA . TYR A 1 121 ? 12.890 2.908 -1.327 1.00 90.19 121 TYR A CA 1
ATOM 882 C C . TYR A 1 121 ? 13.413 1.733 -2.165 1.00 90.19 121 TYR A C 1
ATOM 884 O O . TYR A 1 121 ? 14.223 1.942 -3.064 1.00 90.19 121 TYR A O 1
ATOM 892 N N . ILE A 1 122 ? 12.904 0.515 -1.945 1.00 90.81 122 ILE A N 1
ATOM 893 C CA . ILE A 1 122 ? 13.263 -0.655 -2.763 1.00 90.81 122 ILE A CA 1
ATOM 894 C C . ILE A 1 122 ? 12.900 -0.422 -4.233 1.00 90.81 122 ILE A C 1
ATOM 896 O O . ILE A 1 122 ? 13.740 -0.661 -5.098 1.00 90.81 122 ILE A O 1
ATOM 900 N N . ALA A 1 123 ? 11.688 0.071 -4.506 1.00 88.31 123 ALA A N 1
ATOM 901 C CA . ALA A 1 123 ? 11.166 0.238 -5.860 1.00 88.31 123 ALA A CA 1
ATOM 902 C C . ALA A 1 123 ? 11.975 1.221 -6.716 1.00 88.31 123 ALA A C 1
ATOM 904 O O . ALA A 1 123 ? 12.191 0.952 -7.896 1.00 88.31 123 ALA A O 1
ATOM 905 N N . TYR A 1 124 ? 12.437 2.332 -6.137 1.00 85.50 124 TYR A N 1
ATOM 906 C CA . TYR A 1 124 ? 12.973 3.453 -6.916 1.00 85.50 124 TYR A CA 1
ATOM 907 C C . TYR A 1 124 ? 14.454 3.776 -6.656 1.00 85.50 124 TYR A C 1
ATOM 909 O O . TYR A 1 124 ? 15.015 4.613 -7.359 1.00 85.50 124 TYR A O 1
ATOM 917 N N . PHE A 1 125 ? 15.138 3.136 -5.702 1.00 83.06 125 PHE A N 1
ATOM 918 C CA . PHE A 1 125 ? 16.564 3.401 -5.456 1.00 83.06 125 PHE A CA 1
ATOM 919 C C . PHE A 1 125 ? 17.469 2.960 -6.634 1.00 83.06 125 PHE A C 1
ATOM 921 O O . PHE A 1 125 ? 17.344 1.818 -7.109 1.00 83.06 125 PHE A O 1
ATOM 928 N N . PRO A 1 126 ? 18.452 3.785 -7.069 1.00 81.50 126 PRO A N 1
ATOM 929 C CA . PRO A 1 126 ? 18.920 5.057 -6.483 1.00 81.50 126 PRO A CA 1
ATOM 930 C C . PRO A 1 126 ? 18.280 6.330 -7.067 1.00 81.50 126 PRO A C 1
ATOM 932 O O . PRO A 1 126 ? 18.737 7.430 -6.777 1.00 81.50 126 PRO A O 1
ATOM 935 N N . PHE A 1 127 ? 17.243 6.207 -7.889 1.00 81.88 127 PHE A N 1
ATOM 936 C CA . PHE A 1 127 ? 16.655 7.305 -8.663 1.00 81.88 127 PHE A CA 1
ATOM 937 C C . PHE A 1 127 ? 15.566 8.093 -7.919 1.00 81.88 127 PHE A C 1
ATOM 939 O O . PHE A 1 127 ? 14.853 8.876 -8.540 1.00 81.88 127 PHE A O 1
ATOM 946 N N . ILE A 1 128 ? 15.412 7.887 -6.608 1.00 83.56 128 ILE A N 1
ATOM 947 C CA . ILE A 1 128 ? 14.336 8.490 -5.817 1.00 83.56 128 ILE A CA 1
ATOM 948 C C . ILE A 1 128 ? 14.768 9.776 -5.106 1.00 83.56 128 ILE A C 1
ATOM 950 O O . ILE A 1 128 ? 15.777 9.801 -4.399 1.00 83.56 128 ILE A O 1
ATOM 954 N N . GLY A 1 129 ? 13.969 10.838 -5.245 1.00 84.44 129 GLY A N 1
ATOM 955 C CA . GLY A 1 129 ? 14.129 12.078 -4.491 1.00 84.44 129 GLY A CA 1
ATOM 956 C C . GLY A 1 129 ? 13.357 12.094 -3.165 1.00 84.44 129 GLY A C 1
ATOM 957 O O . GLY A 1 129 ? 12.414 11.336 -2.938 1.00 84.44 129 GLY A O 1
ATOM 958 N N . ILE A 1 130 ? 13.706 13.034 -2.280 1.00 82.19 130 ILE A N 1
ATOM 959 C CA . ILE A 1 130 ? 12.969 13.265 -1.018 1.00 82.19 130 ILE A CA 1
ATOM 960 C C . ILE A 1 130 ? 11.507 13.648 -1.297 1.00 82.19 130 ILE A C 1
ATOM 962 O O . ILE A 1 130 ? 10.603 13.233 -0.574 1.00 82.19 130 ILE A O 1
ATOM 966 N N . GLN A 1 131 ? 11.262 14.419 -2.360 1.00 84.50 131 GLN A N 1
ATOM 967 C CA . GLN A 1 131 ? 9.916 14.852 -2.742 1.00 84.50 131 GLN A CA 1
ATOM 968 C C . GLN A 1 131 ? 9.027 13.662 -3.132 1.00 84.50 131 GLN A C 1
ATOM 970 O O . GLN A 1 131 ? 7.858 13.618 -2.746 1.00 84.50 131 GLN A O 1
ATOM 975 N N . ASP A 1 132 ? 9.595 12.663 -3.809 1.00 82.50 132 ASP A N 1
ATOM 976 C CA . ASP A 1 132 ? 8.904 11.429 -4.194 1.00 82.50 132 ASP A CA 1
ATOM 977 C C . ASP A 1 132 ? 8.582 10.573 -2.966 1.00 82.50 132 ASP A C 1
ATOM 979 O O . ASP A 1 132 ? 7.459 10.100 -2.806 1.00 82.50 132 ASP A O 1
ATOM 983 N N . LEU A 1 133 ? 9.533 10.445 -2.031 1.00 83.50 133 LEU A N 1
ATOM 984 C CA . LEU A 1 133 ? 9.320 9.745 -0.758 1.00 83.50 133 LEU A CA 1
ATOM 985 C C . LEU A 1 133 ? 8.151 10.348 0.030 1.00 83.50 133 LEU A C 1
ATOM 987 O O . LEU A 1 133 ? 7.299 9.610 0.534 1.00 83.50 133 LEU A O 1
ATOM 991 N N . VAL A 1 134 ? 8.074 11.679 0.108 1.00 85.44 134 VAL A N 1
ATOM 992 C CA . VAL A 1 134 ? 6.957 12.372 0.765 1.00 85.44 134 VAL A CA 1
ATOM 993 C C . VAL A 1 134 ? 5.648 12.129 0.012 1.00 85.44 134 VAL A C 1
ATOM 995 O O . VAL A 1 134 ? 4.643 11.756 0.622 1.00 85.44 134 VAL A O 1
ATOM 998 N N . SER A 1 135 ? 5.663 12.274 -1.311 1.00 86.44 135 SER A N 1
ATOM 999 C CA . SER A 1 135 ? 4.461 12.183 -2.148 1.00 86.44 135 SER A CA 1
ATOM 1000 C C . SER A 1 135 ? 3.871 10.774 -2.187 1.00 86.44 135 SER A C 1
ATOM 1002 O O . SER A 1 135 ? 2.654 10.616 -2.146 1.00 86.44 135 SER A O 1
ATOM 1004 N N . PHE A 1 136 ? 4.717 9.744 -2.222 1.00 86.69 136 PHE A N 1
ATOM 1005 C CA . PHE A 1 136 ? 4.295 8.352 -2.388 1.00 86.69 136 PHE A CA 1
ATOM 1006 C C . PHE A 1 136 ? 4.150 7.605 -1.059 1.00 86.69 136 PHE A C 1
ATOM 1008 O O . PHE A 1 136 ? 3.374 6.653 -0.992 1.00 86.69 136 PHE A O 1
ATOM 1015 N N . SER A 1 137 ? 4.853 8.026 0.000 1.00 87.44 137 SER A N 1
ATOM 1016 C CA . SER A 1 137 ? 4.810 7.349 1.308 1.00 87.44 137 SER A CA 1
ATOM 1017 C C . SER A 1 137 ? 4.018 8.138 2.340 1.00 87.44 137 SER A C 1
ATOM 1019 O O . SER A 1 137 ? 3.089 7.614 2.955 1.00 87.44 137 SER A O 1
ATOM 1021 N N . VAL A 1 138 ? 4.388 9.403 2.547 1.00 88.62 138 VAL A N 1
ATOM 1022 C CA . VAL A 1 138 ? 3.914 10.209 3.679 1.00 88.62 138 VAL A CA 1
ATOM 1023 C C . VAL A 1 138 ? 2.467 10.634 3.462 1.00 88.62 138 VAL A C 1
ATOM 1025 O O . VAL A 1 138 ? 1.631 10.370 4.322 1.00 88.62 138 VAL A O 1
ATOM 1028 N N . ILE A 1 139 ? 2.142 11.228 2.309 1.00 90.06 139 ILE A N 1
ATOM 1029 C CA . ILE A 1 139 ? 0.780 11.717 2.031 1.00 90.06 139 ILE A CA 1
ATOM 1030 C C . ILE A 1 139 ? -0.246 10.565 2.038 1.00 90.06 139 ILE A C 1
ATOM 1032 O O . ILE A 1 139 ? -1.231 10.665 2.780 1.00 90.06 139 ILE A O 1
ATOM 1036 N N . PRO A 1 140 ? -0.030 9.438 1.326 1.00 92.00 140 PRO A N 1
ATOM 1037 C CA . PRO A 1 140 ? -0.954 8.309 1.379 1.00 92.00 140 PRO A CA 1
ATOM 1038 C C . PRO A 1 140 ? -1.114 7.748 2.794 1.00 92.00 140 PRO A C 1
ATOM 1040 O O . PRO A 1 140 ? -2.235 7.506 3.233 1.00 92.00 140 PRO A O 1
ATOM 1043 N N . SER A 1 141 ? -0.023 7.602 3.548 1.00 92.25 141 SER A N 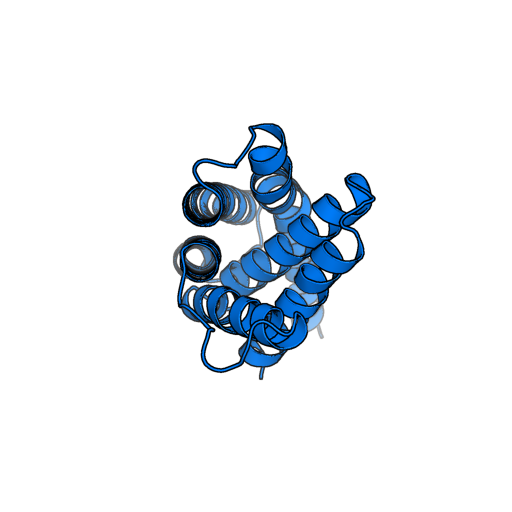1
ATOM 1044 C CA . SER A 1 141 ? -0.065 6.920 4.847 1.00 92.25 141 SER A CA 1
ATOM 1045 C C . SER A 1 141 ? -0.554 7.789 6.012 1.00 92.25 141 SER A C 1
ATOM 1047 O O . SER A 1 141 ? -1.195 7.261 6.917 1.00 92.25 141 SER A O 1
ATOM 1049 N N . LEU A 1 142 ? -0.264 9.097 6.025 1.00 92.62 142 LEU A N 1
ATOM 1050 C CA . LEU A 1 142 ? -0.629 10.005 7.128 1.00 92.62 142 LEU A CA 1
ATOM 1051 C C . LEU A 1 142 ? -1.894 10.815 6.880 1.00 92.62 142 LEU A C 1
ATOM 1053 O O . LEU A 1 142 ? -2.523 11.246 7.843 1.00 92.62 142 LEU A O 1
ATOM 1057 N N . VAL A 1 143 ? -2.257 11.054 5.621 1.00 92.25 143 VAL A N 1
ATOM 1058 C CA . VAL A 1 143 ? -3.400 11.912 5.292 1.00 92.25 143 VAL A CA 1
ATOM 1059 C C . VAL A 1 143 ? -4.556 11.058 4.798 1.00 92.25 143 VAL A C 1
ATOM 1061 O O . VAL A 1 143 ? -5.614 11.010 5.427 1.00 92.25 143 VAL A O 1
ATOM 1064 N N . PHE A 1 144 ? -4.352 10.335 3.696 1.00 93.75 144 PHE A N 1
ATOM 1065 C CA . PHE A 1 144 ? -5.450 9.621 3.050 1.00 93.75 144 PHE A CA 1
ATOM 1066 C C . PHE A 1 144 ? -5.859 8.355 3.795 1.00 93.75 144 PHE A C 1
ATOM 1068 O O . PHE A 1 144 ? -7.053 8.096 3.932 1.00 93.75 144 PHE A O 1
ATOM 1075 N N . LEU A 1 145 ? -4.907 7.586 4.324 1.00 95.69 145 LEU A N 1
ATOM 1076 C CA . LEU A 1 145 ? -5.221 6.347 5.029 1.00 95.69 145 LEU A CA 1
ATOM 1077 C C . LEU A 1 145 ? -6.049 6.591 6.299 1.00 95.69 145 LEU A C 1
ATOM 1079 O O . LEU A 1 145 ? -7.099 5.961 6.426 1.00 95.69 145 LEU A O 1
ATOM 1083 N N . PRO A 1 146 ? -5.698 7.528 7.202 1.00 95.62 146 PRO A N 1
ATOM 1084 C CA . PRO A 1 146 ? -6.559 7.857 8.336 1.00 95.62 146 PRO A CA 1
ATOM 1085 C C . PRO A 1 146 ? -7.956 8.327 7.919 1.00 95.62 146 PRO A C 1
ATOM 1087 O O . PRO A 1 146 ? -8.950 7.908 8.517 1.00 95.62 146 PRO A O 1
ATOM 1090 N N . ALA A 1 147 ? -8.058 9.143 6.866 1.00 94.62 147 ALA A N 1
ATOM 1091 C CA . ALA A 1 147 ? -9.347 9.590 6.343 1.00 94.62 147 ALA A CA 1
ATOM 1092 C C . ALA A 1 147 ? -10.194 8.409 5.827 1.00 94.62 147 ALA A C 1
ATOM 1094 O O . ALA A 1 147 ? -11.361 8.273 6.186 1.00 94.62 147 ALA A O 1
ATOM 1095 N N . LEU A 1 148 ? -9.609 7.484 5.065 1.00 95.19 148 LEU A N 1
ATOM 1096 C CA . LEU A 1 148 ? -10.326 6.302 4.584 1.00 95.19 148 LEU A CA 1
ATOM 1097 C C . LEU A 1 148 ? -10.707 5.345 5.715 1.00 95.19 148 LEU A C 1
ATOM 1099 O O . LEU A 1 148 ? -11.810 4.805 5.705 1.00 95.19 148 LEU A O 1
ATOM 1103 N N . LEU A 1 149 ? -9.842 5.151 6.712 1.00 94.88 149 LEU A N 1
ATOM 1104 C CA . LEU A 1 149 ? -10.131 4.279 7.854 1.00 94.88 149 LEU A CA 1
ATOM 1105 C C . LEU A 1 149 ? -11.233 4.852 8.756 1.00 94.88 149 LEU A C 1
ATOM 1107 O O . LEU A 1 149 ? -12.066 4.091 9.256 1.00 94.88 149 LEU A O 1
ATOM 1111 N N . THR A 1 150 ? -11.291 6.177 8.933 1.00 94.12 150 THR A N 1
ATOM 1112 C CA . THR A 1 150 ? -12.399 6.824 9.659 1.00 94.12 150 THR A CA 1
ATOM 1113 C C . THR A 1 150 ? -13.725 6.653 8.919 1.00 94.12 150 THR A C 1
ATOM 1115 O O . THR A 1 150 ? -14.711 6.243 9.537 1.00 94.12 150 THR A O 1
ATOM 1118 N N . ILE A 1 151 ? -13.741 6.874 7.599 1.00 93.94 151 ILE A N 1
ATOM 1119 C CA . ILE A 1 151 ? -14.919 6.647 6.747 1.00 93.94 151 ILE A CA 1
ATOM 1120 C C . ILE A 1 151 ? -15.338 5.171 6.786 1.00 93.94 151 ILE A C 1
ATOM 1122 O O . ILE A 1 151 ? -16.510 4.869 7.005 1.00 93.94 151 ILE A O 1
ATOM 1126 N N . TYR A 1 152 ? -14.389 4.245 6.641 1.00 92.94 152 TYR A N 1
ATOM 1127 C CA . TYR A 1 152 ? -14.637 2.805 6.712 1.00 92.94 152 TYR A CA 1
ATOM 1128 C C . TYR A 1 152 ? -15.302 2.413 8.036 1.00 92.94 152 TYR A C 1
ATOM 1130 O O . TYR A 1 152 ? -16.346 1.761 8.036 1.00 92.94 152 TYR A O 1
ATOM 1138 N N . ASN A 1 153 ? -14.763 2.871 9.169 1.00 92.12 153 ASN A N 1
ATOM 1139 C CA . ASN A 1 153 ? -15.351 2.609 10.482 1.00 92.12 153 ASN A CA 1
ATOM 1140 C C . ASN A 1 153 ? -16.766 3.205 10.619 1.00 92.12 153 ASN A C 1
ATOM 1142 O O . ASN A 1 153 ? -17.649 2.548 11.173 1.00 92.12 153 ASN A O 1
ATOM 1146 N N . ALA A 1 154 ? -17.017 4.405 10.086 1.00 90.38 154 ALA A N 1
ATOM 1147 C CA . ALA A 1 154 ? -18.354 5.003 10.083 1.00 90.38 154 ALA A CA 1
ATOM 1148 C C . ALA A 1 154 ? -19.364 4.165 9.273 1.00 90.38 154 ALA A C 1
ATOM 1150 O O . ALA A 1 154 ? -20.480 3.917 9.736 1.00 90.38 154 ALA A O 1
ATOM 1151 N N . LEU A 1 155 ? -18.963 3.669 8.098 1.00 90.50 155 LEU A N 1
ATOM 1152 C CA . LEU A 1 155 ? -19.800 2.822 7.243 1.00 90.50 155 LEU A CA 1
ATOM 1153 C C . LEU A 1 155 ? -20.094 1.456 7.877 1.00 90.50 155 LEU A C 1
ATOM 1155 O O . LEU A 1 155 ? -21.235 0.992 7.831 1.00 90.50 155 LEU A O 1
ATOM 1159 N N . VAL A 1 156 ? -19.092 0.822 8.492 1.00 88.88 156 VAL A N 1
ATOM 1160 C CA . VAL A 1 156 ? -19.261 -0.467 9.182 1.00 88.88 156 VAL A CA 1
ATOM 1161 C C . VAL A 1 156 ? -20.212 -0.327 10.370 1.00 88.88 156 VAL A C 1
ATOM 1163 O O . VAL A 1 156 ? -21.114 -1.148 10.526 1.00 88.88 156 VAL A O 1
ATOM 1166 N N . ARG A 1 157 ? -20.083 0.744 11.166 1.00 86.12 157 ARG A N 1
ATOM 1167 C CA . ARG A 1 157 ? -21.007 1.023 12.279 1.00 86.12 157 ARG A CA 1
ATOM 1168 C C . ARG A 1 157 ? -22.447 1.210 11.808 1.00 86.12 157 ARG A C 1
ATOM 1170 O O . ARG A 1 157 ? -23.347 0.655 12.424 1.00 86.12 157 ARG A O 1
ATOM 1177 N N . ARG A 1 158 ? -22.658 1.933 10.702 1.00 85.25 158 ARG A N 1
ATOM 1178 C CA . ARG A 1 158 ? -23.996 2.144 10.126 1.00 85.25 158 ARG A CA 1
ATOM 1179 C C . ARG A 1 158 ? -24.657 0.839 9.680 1.00 85.25 158 ARG A C 1
ATOM 1181 O O . ARG A 1 158 ? -25.862 0.698 9.826 1.00 85.25 158 ARG A O 1
ATOM 1188 N N . LYS A 1 159 ? -23.888 -0.109 9.138 1.00 81.44 159 LYS A N 1
ATOM 1189 C CA . LYS A 1 159 ? -24.416 -1.431 8.766 1.00 81.44 159 LYS A CA 1
ATOM 1190 C C . LYS A 1 159 ? -24.765 -2.295 9.975 1.00 81.44 159 LYS A C 1
ATOM 1192 O O . LYS A 1 159 ? -25.678 -3.091 9.873 1.00 81.44 159 LYS A O 1
ATOM 1197 N N . ALA A 1 160 ? -24.048 -2.151 11.088 1.00 73.25 160 ALA A N 1
ATOM 1198 C CA . ALA A 1 160 ? -24.318 -2.917 12.304 1.00 73.25 160 ALA A CA 1
ATOM 1199 C C . ALA A 1 160 ? -25.549 -2.418 13.088 1.00 73.25 160 ALA A C 1
ATOM 1201 O O . ALA A 1 160 ? -26.018 -3.115 13.981 1.00 73.25 160 ALA A O 1
ATOM 1202 N N . SER A 1 161 ? -26.040 -1.208 12.796 1.00 64.50 161 SER A N 1
ATOM 1203 C CA . SER A 1 161 ? -27.228 -0.612 13.426 1.00 64.50 161 SER A CA 1
ATOM 1204 C C . SER A 1 161 ? -28.535 -0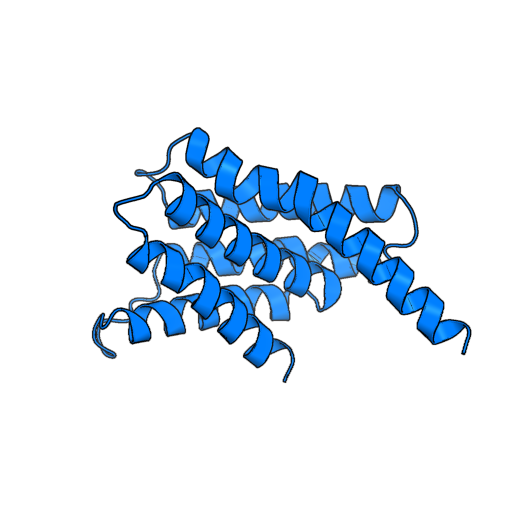.833 12.653 1.00 64.50 161 SER A C 1
ATOM 1206 O O . SER A 1 161 ? -29.568 -0.322 13.079 1.00 64.50 161 SER A O 1
ATOM 1208 N N . VAL A 1 162 ? -28.476 -1.510 11.504 1.00 54.94 162 VAL A N 1
ATOM 1209 C CA . VAL A 1 162 ? -29.628 -1.883 10.663 1.00 54.94 162 VAL A CA 1
ATOM 1210 C C . VAL A 1 162 ? -29.823 -3.385 10.776 1.00 54.94 162 VAL A C 1
ATOM 1212 O O . VAL A 1 162 ? -30.990 -3.801 10.909 1.00 54.94 162 VAL A O 1
#

Sequence (162 aa):
MAMVIGALLFAALFFLSGIFGSNYIAHTTSIALACITLLFLGTVLGPWVGLFTGVVGILIVGILQNQGIFDIFFGKLELGFAIAGFIAGMTLLITSGRYNNARAIATAATISIIGSFIGIYIAYFPFIGIQDLVSFSVIPSLVFLPALLTIYNALVRRKASV

Foldseek 3Di:
DLLVVLLQQLLVLQLQLVVCVVPPVSNLQSLQSSLLSLLQCLQQVALVSSLSSLQSSVLVNCVVVPVDNVNSDPALRSQLSNQLSNQLNVLCVVCVNDLPDPVSLVSSLVSNLVSNLRSVCSNQPPNDDPVSNCSNRVCSSPPVSSVVSVVVNVVVVVVVVD

Radius of gyration: 15.33 Å; chains: 1; bounding box: 48×29×42 Å

pLDDT: mean 88.78, std 10.37, range [43.75, 97.5]